Protein AF-A0A3Q7GJ70-F1 (afdb_monomer_lite)

Radius of gyration: 12.02 Å; chains: 1; bounding box: 29×23×28 Å

Organism: Solanum lycopersicum (NCBI:txid4081)

Secondary structure (DSSP, 8-state):
--HHHHHH-SEEEEEE-TTSTT-HHHHHHHHHHHHHHHHH--EEEEEESSS-HHHHHTT-TTT-

Sequence (64 aa):
MNLKSIEESQVALVVFSKNYAKSRWFLDELLKILDSKTQYGQTVVPVFYDVDPSEVRNQKERFA

pLDDT: mean 89.55, std 7.83, range [60.56, 96.94]

Foldseek 3Di:
DPLVCLLVAQEAEAEQDQCQVVDPVSVVVVVSNVVSCVPPVRHYHYHYDPDDVCCVVVVPPSRD

Structure (mmCIF, N/CA/C/O backbone):
data_AF-A0A3Q7GJ70-F1
#
_entry.id   AF-A0A3Q7GJ70-F1
#
loop_
_atom_site.group_PDB
_atom_site.id
_atom_site.type_symbol
_atom_site.label_atom_id
_atom_site.label_alt_id
_atom_site.label_comp_id
_atom_site.label_asym_id
_atom_site.label_entity_id
_atom_site.label_seq_id
_atom_site.pdbx_PDB_ins_code
_atom_site.Cartn_x
_atom_site.Cartn_y
_atom_site.Cartn_z
_atom_site.occupancy
_atom_site.B_iso_or_equiv
_atom_site.auth_seq_id
_atom_site.auth_comp_id
_atom_site.auth_asym_id
_atom_site.auth_atom_id
_atom_site.pdbx_PDB_model_num
ATOM 1 N N . MET A 1 1 ? -0.942 15.080 4.075 1.00 60.56 1 MET A N 1
ATOM 2 C CA . MET A 1 1 ? -2.333 14.670 4.377 1.00 60.56 1 MET A CA 1
ATOM 3 C C . MET A 1 1 ? -2.597 14.848 5.874 1.00 60.56 1 MET A C 1
ATOM 5 O O . MET A 1 1 ? -1.638 14.847 6.636 1.00 60.56 1 MET A O 1
ATOM 9 N N . ASN A 1 2 ? -3.839 15.066 6.325 1.00 77.19 2 ASN A N 1
ATOM 10 C CA . ASN A 1 2 ? -4.125 15.117 7.769 1.00 77.19 2 ASN A CA 1
ATOM 11 C C . ASN A 1 2 ? -4.252 13.677 8.295 1.00 77.19 2 ASN A C 1
ATOM 13 O O . ASN A 1 2 ? -5.101 12.936 7.806 1.00 77.19 2 ASN A O 1
ATOM 17 N N . LEU A 1 3 ? -3.444 13.272 9.279 1.00 81.12 3 LEU A N 1
ATOM 18 C CA . LEU A 1 3 ? -3.472 11.898 9.806 1.00 81.12 3 LEU A CA 1
ATOM 19 C C . LEU A 1 3 ? -4.853 11.514 10.360 1.00 81.12 3 LEU A C 1
ATOM 21 O O . LEU A 1 3 ? -5.277 10.376 10.196 1.00 81.12 3 LEU A O 1
ATOM 25 N N . LYS A 1 4 ? -5.594 12.482 10.910 1.00 86.25 4 LYS A N 1
ATOM 26 C CA . LYS A 1 4 ? -6.963 12.281 11.391 1.00 86.25 4 LYS A CA 1
ATOM 27 C C . LYS A 1 4 ? -7.923 11.900 10.261 1.00 86.25 4 LYS A C 1
ATOM 29 O O . LYS A 1 4 ? -8.754 11.018 10.421 1.00 86.25 4 LYS A O 1
ATOM 34 N N . SER A 1 5 ? -7.753 12.496 9.077 1.00 87.88 5 SER A N 1
ATOM 35 C CA . SER A 1 5 ? -8.587 12.152 7.917 1.00 87.88 5 SER A CA 1
ATOM 36 C C . SER A 1 5 ? -8.351 10.728 7.405 1.00 87.88 5 SER A C 1
ATOM 38 O O . SER A 1 5 ? -9.263 10.134 6.840 1.00 87.88 5 SER A O 1
ATOM 40 N N . ILE A 1 6 ? -7.161 10.154 7.625 1.00 87.69 6 ILE A N 1
ATOM 41 C CA . ILE A 1 6 ? -6.864 8.758 7.262 1.00 87.69 6 ILE A CA 1
ATOM 42 C C . ILE A 1 6 ? -7.617 7.791 8.183 1.00 87.69 6 ILE A C 1
ATOM 44 O O . ILE A 1 6 ? -8.092 6.757 7.720 1.00 87.69 6 ILE A O 1
ATOM 48 N N . GLU A 1 7 ? -7.747 8.126 9.465 1.00 87.75 7 GLU A N 1
ATOM 49 C CA . GLU A 1 7 ? -8.486 7.324 10.450 1.00 87.75 7 GLU A CA 1
ATOM 50 C C . GLU A 1 7 ? -10.004 7.415 10.244 1.00 87.75 7 GLU A C 1
ATOM 52 O O . GLU A 1 7 ? -10.702 6.411 10.327 1.00 87.75 7 GLU A O 1
ATOM 57 N N . GLU A 1 8 ? -10.523 8.605 9.931 1.00 89.75 8 GLU A N 1
ATOM 58 C CA . GLU A 1 8 ? -11.965 8.833 9.737 1.00 89.75 8 GLU A CA 1
ATOM 59 C C . GLU A 1 8 ? -12.488 8.290 8.391 1.00 89.75 8 GLU A C 1
ATOM 61 O O . GLU A 1 8 ? -13.692 8.078 8.213 1.00 89.75 8 GLU A O 1
ATOM 66 N N . SER A 1 9 ? -11.595 8.050 7.427 1.00 92.12 9 SER A N 1
ATOM 67 C CA . SER A 1 9 ? -11.964 7.561 6.097 1.00 92.12 9 SER A CA 1
ATOM 68 C C . SER A 1 9 ? -12.359 6.083 6.114 1.00 92.12 9 SER A C 1
ATOM 70 O O . SER A 1 9 ? -11.649 5.237 6.646 1.00 92.12 9 SER A O 1
ATOM 72 N N . GLN A 1 10 ? -13.448 5.736 5.426 1.00 94.06 10 GLN A N 1
ATOM 73 C CA . GLN A 1 10 ? -13.892 4.339 5.276 1.00 94.06 10 GLN A CA 1
ATOM 74 C C . GLN A 1 10 ? -13.085 3.562 4.223 1.00 94.06 10 GLN A C 1
ATOM 76 O O . GLN A 1 10 ? -12.968 2.336 4.290 1.00 94.06 10 GLN A O 1
ATOM 81 N N . VAL A 1 11 ? -12.518 4.275 3.244 1.00 95.12 11 VAL A N 1
ATOM 82 C CA . VAL A 1 11 ? -11.750 3.701 2.135 1.00 95.12 11 VAL A CA 1
ATOM 83 C C . VAL A 1 11 ? -10.494 4.535 1.890 1.00 95.12 11 VAL A C 1
ATOM 85 O O . VAL A 1 11 ? -10.573 5.761 1.843 1.00 95.12 11 VAL A O 1
ATOM 88 N N . ALA A 1 12 ? -9.355 3.876 1.681 1.00 95.19 12 ALA A N 1
ATOM 89 C CA . ALA A 1 12 ? -8.102 4.494 1.262 1.00 95.19 12 ALA A CA 1
ATOM 90 C C . ALA A 1 12 ? -7.641 3.920 -0.085 1.00 95.19 12 ALA A C 1
ATOM 92 O O . ALA A 1 12 ? -7.456 2.710 -0.237 1.00 95.19 12 ALA A O 1
ATOM 93 N N . LEU A 1 13 ? -7.434 4.803 -1.064 1.00 95.69 13 LEU A N 1
ATOM 94 C CA . LEU A 1 13 ? -6.848 4.462 -2.358 1.00 95.69 13 LEU A CA 1
ATOM 95 C C . LEU A 1 13 ? -5.342 4.737 -2.310 1.00 95.69 13 LEU A C 1
ATOM 97 O O . LEU A 1 13 ? -4.929 5.888 -2.179 1.00 95.69 13 LEU A O 1
ATOM 101 N N . VAL A 1 14 ? -4.523 3.696 -2.437 1.00 95.31 14 VAL A N 1
ATOM 102 C CA . VAL A 1 14 ? -3.059 3.829 -2.417 1.00 95.31 14 VAL A CA 1
ATOM 103 C C . VAL A 1 14 ? -2.528 3.679 -3.833 1.00 95.31 14 VAL A C 1
ATOM 105 O O . VAL A 1 14 ? -2.585 2.591 -4.399 1.00 95.31 14 VAL A O 1
ATOM 108 N N . VAL A 1 15 ? -2.006 4.762 -4.410 1.00 94.88 15 VAL A N 1
ATOM 109 C CA . VAL A 1 15 ? -1.467 4.758 -5.777 1.00 94.88 15 VAL A CA 1
ATOM 110 C C . VAL A 1 15 ? 0.046 4.568 -5.740 1.00 94.88 15 VAL A C 1
ATOM 112 O O . VAL A 1 15 ? 0.805 5.513 -5.527 1.00 94.88 15 VAL A O 1
ATOM 115 N N . PHE A 1 16 ? 0.494 3.340 -5.975 1.00 94.62 16 PHE A N 1
ATOM 116 C CA . PHE A 1 16 ? 1.903 3.018 -6.135 1.00 94.62 16 PHE A CA 1
ATOM 117 C C . PHE A 1 16 ? 2.394 3.466 -7.510 1.00 94.62 16 PHE A C 1
ATOM 119 O O . PHE A 1 16 ? 1.811 3.124 -8.535 1.00 94.62 16 PHE A O 1
ATOM 126 N N . SER A 1 17 ? 3.491 4.218 -7.528 1.00 92.12 17 SER A N 1
ATOM 127 C CA . SER A 1 17 ? 4.192 4.657 -8.737 1.00 92.12 17 SER A CA 1
ATOM 128 C C . SER A 1 17 ? 5.702 4.558 -8.525 1.00 92.12 17 SER A C 1
ATOM 130 O O . SER A 1 17 ? 6.157 4.403 -7.392 1.00 92.12 17 SER A O 1
ATOM 132 N N . LYS A 1 18 ? 6.497 4.704 -9.590 1.00 89.06 18 LYS A N 1
ATOM 133 C CA . LYS A 1 18 ? 7.974 4.619 -9.542 1.00 89.06 18 LYS A CA 1
ATOM 134 C C . LYS A 1 18 ? 8.643 5.552 -8.520 1.00 89.06 18 LYS A C 1
ATOM 136 O O . LYS A 1 18 ? 9.792 5.336 -8.157 1.00 89.06 18 LYS A O 1
ATOM 141 N N . ASN A 1 19 ? 7.962 6.614 -8.089 1.00 87.75 19 ASN A N 1
ATOM 142 C CA . ASN A 1 19 ? 8.504 7.588 -7.138 1.00 87.75 19 ASN A CA 1
ATOM 143 C C . ASN A 1 19 ? 7.879 7.482 -5.742 1.00 87.75 19 ASN A C 1
ATOM 145 O O . ASN A 1 19 ? 8.211 8.286 -4.875 1.00 87.75 19 ASN A O 1
ATOM 149 N N . TYR A 1 20 ? 6.987 6.515 -5.515 1.00 89.19 20 TYR A N 1
ATOM 150 C CA . TYR A 1 20 ? 6.275 6.376 -4.249 1.00 89.19 20 TYR A CA 1
ATOM 151 C C . TYR A 1 20 ? 7.240 6.139 -3.078 1.00 89.19 20 TYR A C 1
ATOM 153 O O . TYR A 1 20 ? 7.184 6.869 -2.094 1.00 89.19 20 TYR A O 1
ATOM 161 N N . ALA A 1 21 ? 8.180 5.194 -3.207 1.00 84.56 21 ALA A N 1
ATOM 162 C CA . ALA A 1 21 ? 9.124 4.880 -2.129 1.00 84.56 21 ALA A CA 1
ATOM 163 C C . ALA A 1 21 ? 10.265 5.903 -1.973 1.00 84.56 21 ALA A C 1
ATOM 165 O O . ALA A 1 21 ? 10.936 5.923 -0.946 1.00 84.56 21 ALA A O 1
ATOM 166 N N . LYS A 1 22 ? 10.444 6.813 -2.941 1.00 86.06 22 LYS A N 1
ATOM 167 C CA . LYS A 1 22 ? 11.491 7.851 -2.887 1.00 86.06 22 LYS A CA 1
ATOM 168 C C . LYS A 1 22 ? 11.206 8.949 -1.865 1.00 86.06 22 LYS A C 1
ATOM 170 O O . LYS A 1 22 ? 12.092 9.739 -1.548 1.00 86.06 22 LYS A O 1
ATOM 175 N N . SER A 1 23 ? 9.973 9.033 -1.372 1.00 87.81 23 SER A N 1
ATOM 176 C CA . SER A 1 23 ? 9.581 9.988 -0.344 1.00 87.81 23 SER A CA 1
ATOM 177 C C . SER A 1 23 ? 9.257 9.250 0.943 1.00 87.81 23 SER A C 1
ATOM 179 O O . SER A 1 23 ? 8.255 8.540 1.029 1.00 87.81 23 SER A O 1
ATOM 181 N N . ARG A 1 24 ? 10.066 9.489 1.978 1.00 88.44 24 ARG A N 1
ATOM 182 C CA . ARG A 1 24 ? 9.808 8.972 3.329 1.00 88.44 24 ARG A CA 1
ATOM 183 C C . ARG A 1 24 ? 8.407 9.342 3.822 1.00 88.44 24 ARG A C 1
ATOM 185 O O . ARG A 1 24 ? 7.739 8.516 4.424 1.00 88.44 24 ARG A O 1
ATOM 192 N N . TRP A 1 25 ? 7.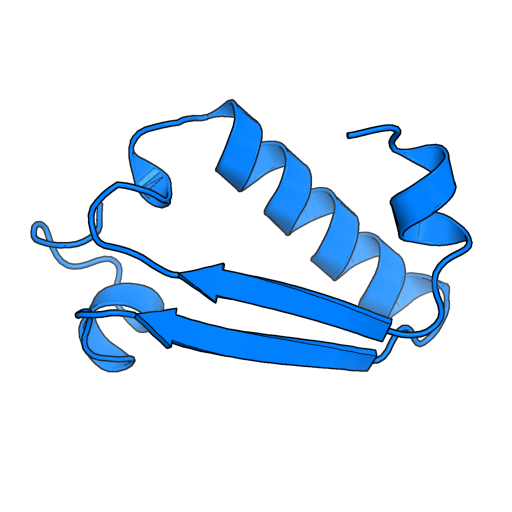940 10.539 3.469 1.00 89.06 25 TRP A N 1
ATOM 193 C CA . TRP A 1 25 ? 6.600 11.006 3.806 1.00 89.06 25 TRP A CA 1
ATOM 194 C C . TRP A 1 25 ? 5.489 10.087 3.266 1.00 89.06 25 TRP A C 1
ATOM 196 O O . TRP A 1 25 ? 4.551 9.779 3.993 1.00 89.06 25 TRP A O 1
ATOM 206 N N . PHE A 1 26 ? 5.599 9.600 2.022 1.00 90.12 26 PHE A N 1
ATOM 207 C CA . PHE A 1 26 ? 4.597 8.680 1.465 1.00 90.12 26 PHE A CA 1
ATOM 208 C C . PHE A 1 26 ? 4.624 7.309 2.150 1.00 90.12 26 PHE A C 1
ATOM 210 O O . PHE A 1 26 ? 3.577 6.682 2.303 1.00 90.12 26 PHE A O 1
ATOM 217 N N . LEU A 1 27 ? 5.797 6.854 2.599 1.00 91.19 27 LEU A N 1
ATOM 218 C CA . LEU A 1 27 ? 5.923 5.617 3.373 1.00 91.19 27 LEU A CA 1
ATOM 219 C C . LEU A 1 27 ? 5.315 5.762 4.775 1.00 91.19 27 LEU A C 1
ATOM 221 O O . LEU A 1 27 ? 4.625 4.855 5.232 1.00 91.19 27 LEU A O 1
ATOM 225 N N . ASP A 1 28 ? 5.501 6.911 5.424 1.00 92.12 28 ASP A N 1
ATOM 226 C CA . ASP A 1 28 ? 4.882 7.203 6.720 1.00 92.12 28 ASP A CA 1
ATOM 227 C C . ASP A 1 28 ? 3.342 7.272 6.597 1.00 92.12 28 ASP A C 1
ATOM 229 O O . ASP A 1 28 ? 2.619 6.720 7.431 1.00 92.12 28 ASP A O 1
ATOM 233 N N . GLU A 1 29 ? 2.817 7.872 5.520 1.00 91.88 29 GLU A N 1
ATOM 234 C CA . GLU A 1 29 ? 1.377 7.852 5.211 1.00 91.88 29 GLU A CA 1
ATOM 235 C C . GLU A 1 29 ? 0.863 6.423 4.947 1.00 91.88 29 GLU A C 1
ATOM 237 O O . GLU A 1 29 ? -0.210 6.062 5.437 1.00 91.88 29 GLU A O 1
ATOM 242 N N . LEU A 1 30 ? 1.628 5.581 4.238 1.00 93.75 30 LEU A N 1
ATOM 243 C CA . LEU A 1 30 ? 1.280 4.173 4.009 1.00 93.75 30 LEU A CA 1
ATOM 244 C C . LEU A 1 30 ? 1.155 3.396 5.320 1.00 93.75 30 LEU A C 1
ATOM 246 O O . LEU A 1 30 ? 0.186 2.658 5.500 1.00 93.75 30 LEU A O 1
ATOM 250 N N . LEU A 1 31 ? 2.106 3.572 6.240 1.00 93.50 31 LEU A N 1
ATOM 251 C CA . LEU A 1 31 ? 2.055 2.940 7.559 1.00 93.50 31 LEU A CA 1
ATOM 252 C C . LEU A 1 31 ? 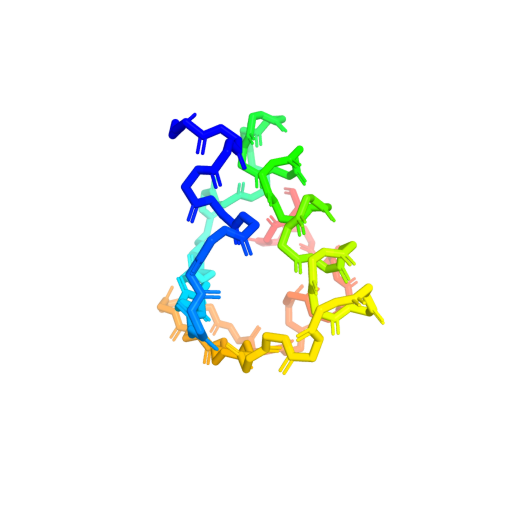0.782 3.341 8.302 1.00 93.50 31 LEU A C 1
ATOM 254 O O . LEU A 1 31 ? 0.075 2.475 8.816 1.00 93.50 31 LEU A O 1
ATOM 258 N N . LYS A 1 32 ? 0.412 4.627 8.261 1.00 93.62 32 LYS A N 1
ATOM 259 C CA . LYS A 1 32 ? -0.811 5.091 8.922 1.00 93.62 32 LYS A CA 1
ATOM 260 C C . LYS A 1 32 ? -2.084 4.486 8.325 1.00 93.62 32 LYS A C 1
ATOM 262 O O . LYS A 1 32 ? -3.014 4.169 9.065 1.00 93.62 32 LYS A O 1
ATOM 267 N N . ILE A 1 33 ? -2.134 4.312 7.006 1.00 95.38 33 ILE A N 1
ATOM 268 C CA . ILE A 1 33 ? -3.254 3.649 6.320 1.00 95.38 33 ILE A CA 1
ATOM 269 C C . ILE A 1 33 ? -3.353 2.178 6.746 1.00 95.38 33 ILE A C 1
ATOM 271 O O . ILE A 1 33 ? -4.449 1.678 6.999 1.00 95.38 33 ILE A O 1
ATOM 275 N N . LEU A 1 34 ? -2.223 1.475 6.858 1.00 94.75 34 LEU A N 1
ATOM 276 C CA . LEU A 1 34 ? -2.197 0.075 7.296 1.00 94.75 34 LEU A CA 1
ATOM 277 C C . LEU A 1 34 ? -2.611 -0.083 8.766 1.00 94.75 34 LEU A C 1
ATOM 279 O O . LEU A 1 34 ? -3.355 -1.014 9.095 1.00 94.75 34 LEU A O 1
ATOM 283 N N . ASP A 1 35 ? -2.207 0.851 9.625 1.00 94.69 35 ASP A N 1
ATOM 284 C CA . ASP A 1 35 ? -2.676 0.917 11.009 1.00 94.69 35 ASP A CA 1
ATOM 285 C C . ASP A 1 35 ? -4.188 1.163 11.059 1.00 94.69 35 ASP A C 1
ATOM 287 O O . ASP A 1 35 ? -4.906 0.433 11.741 1.00 94.69 35 ASP A O 1
ATOM 291 N N . SER A 1 36 ? -4.693 2.130 10.283 1.00 93.50 36 SER A N 1
ATOM 292 C CA . SER A 1 36 ? -6.123 2.461 10.209 1.00 93.50 36 SER A CA 1
ATOM 293 C C . SER A 1 36 ? -6.967 1.282 9.715 1.00 93.50 36 SER A C 1
ATOM 295 O O . SER A 1 36 ? -7.983 0.938 10.319 1.00 93.50 36 SER A O 1
ATOM 297 N N . LYS A 1 37 ? -6.506 0.576 8.675 1.00 94.94 37 LYS A N 1
ATOM 298 C CA . LYS A 1 37 ? -7.112 -0.679 8.203 1.00 94.94 37 LYS A CA 1
ATOM 299 C C . LYS A 1 37 ? -7.253 -1.703 9.324 1.00 94.94 37 LYS A C 1
ATOM 301 O O . LYS A 1 37 ? -8.292 -2.349 9.434 1.00 94.94 37 LYS A O 1
ATOM 306 N N . THR A 1 38 ? -6.211 -1.857 10.134 1.00 95.19 38 THR A N 1
ATOM 307 C CA . THR A 1 38 ? -6.173 -2.852 11.210 1.00 95.19 38 THR A CA 1
ATOM 308 C C . THR A 1 38 ? -7.051 -2.442 12.393 1.00 95.19 38 THR A C 1
ATOM 310 O O . THR A 1 38 ? -7.740 -3.286 12.957 1.00 95.19 38 THR A O 1
ATOM 313 N N . GLN A 1 39 ? -7.051 -1.157 12.758 1.00 94.19 39 GLN A N 1
ATOM 314 C CA . GLN A 1 39 ? -7.755 -0.644 13.938 1.00 94.19 39 GL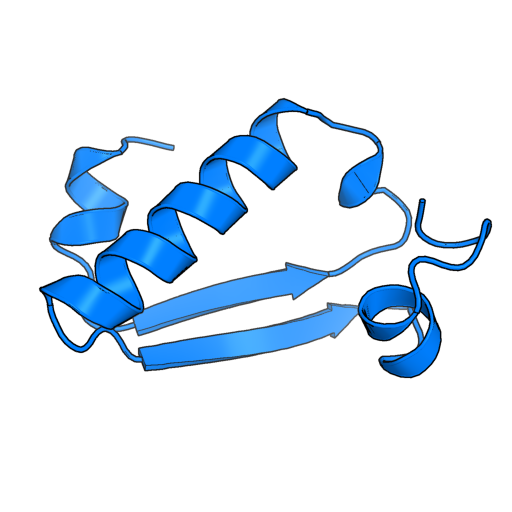N A CA 1
ATOM 315 C C . GLN A 1 39 ? -9.240 -0.355 13.688 1.00 94.19 39 GLN A C 1
ATOM 317 O O . GLN A 1 39 ? -10.064 -0.604 14.565 1.00 94.19 39 GLN A O 1
ATOM 322 N N . TYR A 1 40 ? -9.587 0.153 12.505 1.00 93.00 40 TYR A N 1
ATOM 323 C CA . TYR A 1 40 ? -10.922 0.677 12.193 1.00 93.00 40 TYR A CA 1
ATOM 324 C C . TYR A 1 40 ? -11.627 -0.073 11.058 1.00 93.00 40 TYR A C 1
ATOM 326 O O . TYR A 1 40 ? -12.744 0.280 10.690 1.00 93.00 40 TYR A O 1
ATOM 334 N N . GLY A 1 41 ? -11.000 -1.105 10.483 1.00 93.31 41 GLY A N 1
ATOM 335 C CA . GLY A 1 41 ? -11.593 -1.886 9.393 1.00 93.31 41 GLY A CA 1
ATOM 336 C C . GLY A 1 41 ? -11.673 -1.136 8.060 1.00 93.31 41 GLY A C 1
ATOM 337 O O . GLY A 1 41 ? -12.456 -1.517 7.190 1.00 93.31 41 GLY A O 1
ATOM 338 N N . GLN A 1 42 ? -10.873 -0.079 7.883 1.00 95.31 42 GLN A N 1
ATOM 339 C CA . GLN A 1 42 ? -10.809 0.685 6.638 1.00 95.31 42 GLN A CA 1
ATOM 340 C C . GLN A 1 42 ? -10.494 -0.22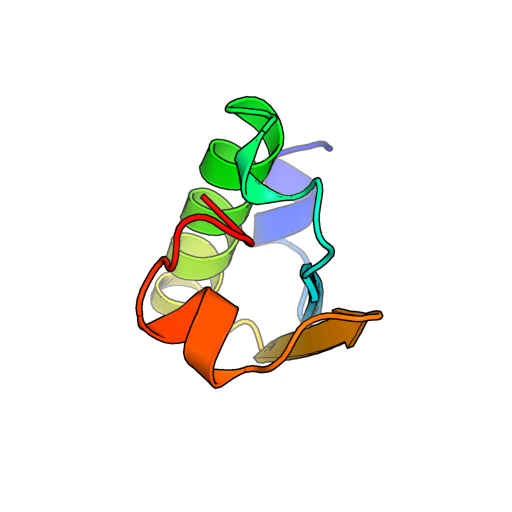6 5.438 1.00 95.31 42 GLN A C 1
ATOM 342 O O . GLN A 1 42 ? -9.575 -1.050 5.470 1.00 95.31 42 GLN A O 1
ATOM 347 N N . THR A 1 43 ? -11.220 -0.044 4.334 1.00 96.31 43 THR A N 1
ATOM 348 C CA . THR A 1 43 ? -10.929 -0.753 3.081 1.00 96.31 43 THR A CA 1
ATOM 349 C C . THR A 1 43 ? -9.762 -0.084 2.364 1.00 96.31 43 THR A C 1
ATOM 351 O O . THR A 1 43 ? -9.812 1.103 2.064 1.00 96.31 43 THR A O 1
ATOM 354 N N . VAL A 1 44 ? -8.715 -0.845 2.039 1.00 96.75 44 VAL A N 1
ATOM 355 C CA . VAL A 1 44 ? -7.549 -0.328 1.305 1.00 96.75 44 VAL A CA 1
ATOM 356 C C . VAL A 1 44 ? -7.524 -0.923 -0.093 1.00 96.75 44 VAL A C 1
ATOM 358 O O . VAL A 1 44 ? -7.462 -2.145 -0.241 1.00 96.75 44 VAL A O 1
ATOM 361 N N . VAL A 1 45 ? -7.539 -0.060 -1.106 1.00 96.94 45 VAL A N 1
ATOM 362 C CA . VAL A 1 45 ? -7.489 -0.443 -2.520 1.00 96.94 45 V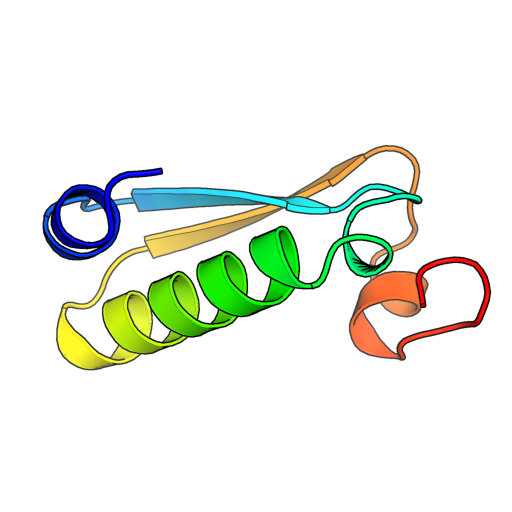AL A CA 1
ATOM 363 C C . VAL A 1 45 ? -6.159 0.024 -3.115 1.00 96.94 45 VAL A C 1
ATOM 365 O O . VAL A 1 45 ? -5.952 1.231 -3.268 1.00 96.94 45 VAL A O 1
ATOM 368 N N . PRO A 1 46 ? -5.237 -0.897 -3.444 1.00 96.06 46 PRO A N 1
ATOM 369 C CA . PRO A 1 46 ? -3.996 -0.540 -4.110 1.00 96.06 46 PRO A CA 1
ATOM 370 C C . PRO A 1 46 ? -4.220 -0.339 -5.615 1.00 96.06 46 PRO A C 1
ATOM 372 O O . PRO A 1 46 ? -4.884 -1.139 -6.274 1.00 96.06 46 PRO A O 1
ATOM 375 N N . VAL A 1 47 ? -3.613 0.706 -6.167 1.00 96.44 47 VAL A N 1
ATOM 376 C CA . VAL A 1 47 ? -3.542 0.999 -7.601 1.00 96.44 47 VAL A CA 1
ATOM 377 C C . VAL A 1 47 ? -2.076 1.029 -8.002 1.00 96.44 47 VAL A C 1
ATOM 379 O O . VAL A 1 47 ? -1.268 1.690 -7.357 1.00 96.44 47 VAL A O 1
ATOM 382 N N . PHE A 1 48 ? -1.732 0.325 -9.076 1.00 94.81 48 PHE A N 1
ATOM 383 C CA . PHE A 1 48 ? -0.365 0.231 -9.579 1.00 94.81 48 PHE A CA 1
ATOM 384 C C . PHE A 1 48 ? -0.252 1.043 -10.870 1.00 94.81 48 PHE A C 1
ATOM 386 O O . PHE A 1 48 ? -0.769 0.641 -11.911 1.00 94.81 48 PHE A O 1
ATOM 393 N N . TYR A 1 49 ? 0.383 2.212 -10.792 1.00 94.62 49 TYR A N 1
ATOM 394 C CA . TYR A 1 49 ? 0.578 3.119 -11.920 1.00 94.62 49 TYR A CA 1
ATOM 395 C C . TYR A 1 49 ? 2.006 3.010 -12.460 1.00 94.62 49 TYR A C 1
ATOM 397 O O . TYR A 1 49 ? 2.959 3.442 -11.809 1.00 94.62 49 TYR A O 1
ATOM 405 N N . ASP A 1 50 ? 2.142 2.441 -13.663 1.00 92.88 50 ASP A N 1
ATOM 406 C CA . ASP A 1 50 ? 3.430 2.255 -14.360 1.00 92.88 50 ASP A CA 1
ATOM 407 C C . ASP A 1 50 ? 4.487 1.500 -13.514 1.00 92.88 50 ASP A C 1
ATOM 409 O O . ASP A 1 50 ? 5.701 1.693 -13.632 1.00 92.88 50 ASP A O 1
ATOM 413 N N . VAL A 1 51 ? 4.007 0.621 -12.632 1.00 92.50 51 VAL A N 1
ATOM 414 C CA . VAL A 1 51 ? 4.807 -0.279 -11.794 1.00 92.50 51 VAL A CA 1
ATOM 415 C C . VAL A 1 51 ? 4.168 -1.657 -11.779 1.00 92.50 51 VAL A C 1
ATOM 417 O O . VAL A 1 51 ? 2.942 -1.782 -11.770 1.00 92.50 51 VAL A O 1
ATOM 420 N N . ASP A 1 52 ? 4.992 -2.696 -11.767 1.00 92.44 52 ASP A N 1
ATOM 421 C CA . ASP A 1 52 ? 4.500 -4.058 -11.612 1.00 92.44 52 ASP A CA 1
ATOM 422 C C . ASP A 1 52 ? 4.217 -4.346 -10.121 1.00 92.44 52 ASP A C 1
ATOM 424 O O . ASP A 1 52 ? 5.039 -4.012 -9.261 1.00 92.44 52 ASP A O 1
ATOM 428 N N . PRO A 1 53 ? 3.095 -4.994 -9.760 1.00 92.69 53 PRO A N 1
ATOM 429 C CA . PRO A 1 53 ? 2.810 -5.341 -8.367 1.00 92.69 53 PRO A CA 1
ATOM 430 C C . PRO A 1 53 ? 3.920 -6.156 -7.682 1.00 92.69 53 PRO A C 1
ATOM 432 O O . PRO A 1 53 ? 4.118 -6.034 -6.472 1.00 92.69 53 PRO A O 1
ATOM 435 N N . SER A 1 54 ? 4.677 -6.969 -8.426 1.00 92.69 54 SER A N 1
ATOM 436 C CA . SER A 1 54 ? 5.839 -7.702 -7.912 1.00 92.69 54 SER A CA 1
ATOM 437 C C . SER A 1 54 ? 7.040 -6.801 -7.621 1.00 92.69 54 SER A C 1
ATOM 439 O O . SER A 1 54 ? 7.854 -7.166 -6.774 1.00 92.69 54 SER A O 1
ATOM 441 N N . GLU A 1 55 ? 7.178 -5.653 -8.292 1.00 89.75 55 GLU A N 1
ATOM 442 C CA . GLU A 1 55 ? 8.210 -4.649 -7.989 1.00 89.75 55 GLU A CA 1
ATOM 443 C C . GLU A 1 55 ? 7.914 -3.974 -6.649 1.00 89.75 55 GLU A C 1
ATOM 445 O O . GLU A 1 55 ? 8.824 -3.832 -5.836 1.00 89.75 55 GLU A O 1
ATOM 450 N N . VAL A 1 56 ? 6.639 -3.668 -6.382 1.00 90.38 56 VAL A N 1
ATOM 451 C CA . VAL A 1 56 ? 6.173 -3.121 -5.096 1.00 90.38 56 VAL A CA 1
ATOM 452 C C . VAL A 1 56 ? 6.312 -4.157 -3.981 1.00 90.38 56 VAL A C 1
ATOM 454 O O . VAL A 1 56 ? 6.945 -3.898 -2.960 1.00 90.38 56 VAL A O 1
ATOM 457 N N . ARG A 1 57 ? 5.762 -5.364 -4.181 1.00 89.25 57 ARG A N 1
ATOM 458 C CA . ARG A 1 57 ? 5.745 -6.426 -3.161 1.00 89.25 57 ARG A CA 1
ATOM 459 C C . ARG A 1 57 ? 7.145 -6.871 -2.746 1.00 89.25 57 ARG A C 1
ATOM 461 O O . ARG A 1 57 ? 7.358 -7.149 -1.571 1.00 89.25 57 ARG A O 1
ATOM 468 N N . ASN A 1 58 ? 8.069 -6.968 -3.701 1.00 88.25 58 ASN A N 1
ATOM 469 C CA . ASN A 1 58 ? 9.433 -7.435 -3.449 1.00 88.25 58 ASN A CA 1
ATOM 470 C C . ASN A 1 58 ? 10.445 -6.291 -3.307 1.00 88.25 58 ASN A C 1
ATOM 472 O O . ASN A 1 58 ? 11.637 -6.574 -3.276 1.00 88.25 58 ASN A O 1
ATOM 476 N N . GLN A 1 59 ? 9.989 -5.031 -3.259 1.00 82.31 59 GLN A N 1
ATOM 477 C CA . GLN A 1 59 ? 10.841 -3.845 -3.094 1.00 82.31 59 GLN A CA 1
ATOM 478 C C . GLN A 1 59 ? 12.045 -3.848 -4.054 1.00 82.31 59 GLN A C 1
ATOM 480 O O . GLN A 1 59 ? 13.189 -3.646 -3.654 1.00 82.31 59 GLN A O 1
ATOM 485 N N . LYS A 1 60 ? 11.800 -4.148 -5.334 1.00 81.81 60 LYS A N 1
ATOM 486 C CA . LYS A 1 60 ? 12.870 -4.191 -6.346 1.00 81.81 60 LYS A CA 1
ATOM 487 C C . LYS A 1 60 ? 13.432 -2.781 -6.566 1.00 81.81 60 LYS A C 1
ATOM 489 O O . LYS A 1 60 ? 12.684 -1.817 -6.447 1.00 81.81 60 LYS A O 1
ATOM 494 N N . GLU A 1 61 ? 14.694 -2.661 -6.993 1.00 68.94 61 GLU A N 1
ATOM 495 C CA . GLU A 1 61 ? 15.386 -1.367 -7.214 1.00 68.94 61 GLU A CA 1
ATOM 496 C C . GLU A 1 61 ? 14.612 -0.360 -8.081 1.00 68.94 61 GLU A C 1
ATOM 498 O O . GLU A 1 61 ? 14.772 0.844 -7.946 1.00 68.94 61 GLU A O 1
ATOM 503 N N . ARG A 1 62 ? 13.742 -0.829 -8.982 1.00 68.00 62 ARG A N 1
ATOM 504 C CA . ARG A 1 62 ? 12.910 0.050 -9.817 1.00 68.00 62 ARG A CA 1
ATOM 505 C C . ARG A 1 62 ? 11.788 0.765 -9.038 1.00 68.00 62 ARG A C 1
ATOM 507 O O . ARG A 1 62 ? 11.227 1.736 -9.547 1.00 68.00 62 ARG A O 1
ATOM 514 N N . PHE A 1 63 ? 11.452 0.284 -7.843 1.00 74.25 63 PHE A N 1
ATOM 515 C CA . PHE A 1 63 ? 10.443 0.852 -6.947 1.00 74.25 63 PHE A CA 1
ATOM 516 C C . PHE A 1 63 ? 11.034 1.419 -5.646 1.00 74.25 63 PHE A C 1
ATOM 518 O O . PHE A 1 63 ? 10.451 2.368 -5.128 1.00 74.25 63 PHE A O 1
ATOM 525 N N . ALA A 1 64 ? 12.131 0.839 -5.139 1.00 63.47 64 ALA A N 1
ATOM 526 C CA . ALA A 1 64 ? 12.793 1.203 -3.880 1.00 63.47 64 ALA A CA 1
ATOM 527 C C . ALA A 1 64 ? 13.635 2.489 -3.964 1.00 63.47 64 ALA A C 1
ATOM 529 O O . ALA A 1 64 ? 14.214 2.769 -5.038 1.00 63.47 64 ALA A O 1
#

InterPro domains:
  IPR000157 Toll/interleukin-1 receptor homology (TIR) domain [PF01582] (4-61)
  IPR000157 Toll/interleukin-1 receptor homology (TIR) domain [PS50104] (1-64)
  IPR035897 Toll/interleukin-1 receptor homology (TIR) domain su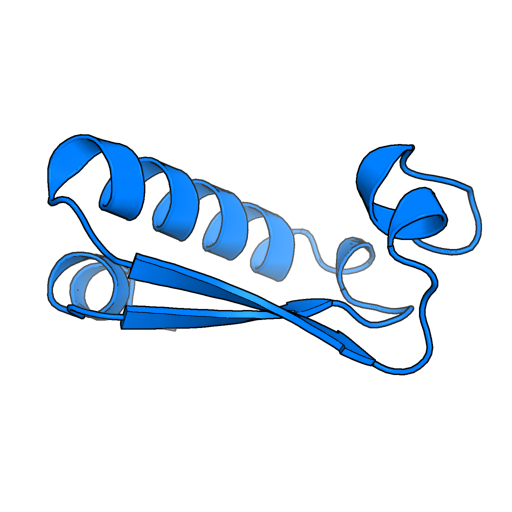perfamily [G3DSA:3.40.50.10140] (2-64)
  IPR035897 Toll/interleukin-1 receptor homology (TIR) domain superfamily [SSF52200] (4-63)